Protein AF-A0A540WDL8-F1 (afdb_monomer_lite)

Radius of gyration: 17.92 Å; chains: 1; bounding box: 44×38×42 Å

Sequence (112 aa):
MDDAAWRFAEDFVGYLETHSELPRDQRVLVQALKLQEESGEVASAVIGALGANPRKGPDPRGWDGVRAEACDTAITALVLLTHLCDDPAGYFTAHLRGLTERLAALESRGAA

pLDDT: mean 94.29, std 6.52, range [52.97, 98.62]

InterPro domains:
  IPR044548 Uncharacterized protein AF_0060, NTP Pyrophosphohydrolase MazG-like domain [cd11533] (31-84)

Secondary structure (DSSP, 8-state):
--HHHHHHHHHHHHHHHHS--S-HHHHHHHHHHHHHHHHHHHHHHHHHHTT--TTT---TTHHHHHHHHHHHHHHHHHHHHHHH-SSHHHHHHHHHHHHHHHHHHHHHHH--

Structure (mmCIF, N/CA/C/O backbone):
data_AF-A0A540WDL8-F1
#
_entry.id   AF-A0A540WDL8-F1
#
loop_
_atom_site.group_PDB
_atom_site.id
_atom_site.type_symbol
_atom_site.label_atom_id
_atom_site.label_alt_id
_atom_site.label_comp_id
_atom_site.label_asym_id
_atom_site.label_entity_id
_atom_site.label_seq_id
_atom_site.pdbx_PDB_ins_code
_atom_site.Cartn_x
_atom_site.Cartn_y
_atom_site.Cartn_z
_atom_site.occupancy
_atom_site.B_iso_or_equiv
_atom_site.auth_seq_id
_atom_site.auth_comp_id
_atom_site.auth_asym_id
_atom_site.auth_atom_id
_atom_site.pdbx_PDB_model_num
ATOM 1 N N . MET A 1 1 ? -4.226 -12.718 6.201 1.00 75.81 1 MET A N 1
ATOM 2 C CA . MET A 1 1 ? -2.963 -11.960 6.241 1.00 75.81 1 MET A CA 1
ATOM 3 C C . MET A 1 1 ? -2.218 -12.420 7.470 1.00 75.81 1 MET A C 1
ATOM 5 O O . MET A 1 1 ? -2.896 -12.726 8.442 1.00 75.81 1 MET A O 1
ATOM 9 N N . ASP A 1 2 ? -0.903 -12.597 7.391 1.00 84.38 2 ASP A N 1
ATOM 10 C CA . ASP A 1 2 ? -0.150 -13.121 8.531 1.00 84.38 2 ASP A CA 1
ATOM 11 C C . ASP A 1 2 ? -0.052 -12.094 9.674 1.00 84.38 2 ASP A C 1
ATOM 13 O O . ASP A 1 2 ? -0.223 -10.889 9.476 1.00 84.38 2 ASP A O 1
ATOM 17 N N . ASP A 1 3 ? 0.216 -12.585 10.883 1.00 89.44 3 ASP A N 1
ATOM 18 C CA . ASP A 1 3 ? 0.371 -11.741 12.073 1.00 89.44 3 ASP A CA 1
ATOM 19 C C . ASP A 1 3 ? 1.637 -10.869 12.006 1.00 89.44 3 ASP A C 1
ATOM 21 O O . ASP A 1 3 ? 1.788 -9.922 12.776 1.00 89.44 3 ASP A O 1
ATOM 25 N N . ALA A 1 4 ? 2.586 -11.197 11.124 1.00 93.88 4 ALA A N 1
ATOM 26 C CA . ALA A 1 4 ? 3.828 -10.449 10.984 1.00 93.88 4 ALA A CA 1
ATOM 27 C C . ALA A 1 4 ? 3.610 -9.123 10.246 1.00 93.88 4 ALA A C 1
ATOM 29 O O . ALA A 1 4 ? 4.166 -8.112 10.665 1.00 93.88 4 ALA A O 1
ATOM 30 N N . ALA A 1 5 ? 2.774 -9.108 9.209 1.00 94.56 5 ALA A N 1
ATOM 31 C CA . ALA A 1 5 ? 2.424 -7.922 8.442 1.00 94.56 5 ALA A CA 1
ATOM 32 C C . ALA A 1 5 ? 1.649 -6.907 9.290 1.00 94.56 5 ALA A C 1
ATOM 34 O O . ALA A 1 5 ? 1.953 -5.717 9.248 1.00 94.56 5 ALA A O 1
ATOM 35 N N . TRP A 1 6 ? 0.691 -7.368 10.101 1.00 95.94 6 TRP A N 1
ATOM 36 C CA . TRP A 1 6 ? -0.049 -6.480 11.003 1.00 95.94 6 TRP A CA 1
ATOM 37 C C . TRP A 1 6 ? 0.834 -5.912 12.104 1.00 95.94 6 TRP A C 1
ATOM 39 O O . TRP A 1 6 ? 0.828 -4.703 12.306 1.00 95.94 6 TRP A O 1
ATOM 49 N N . ARG A 1 7 ? 1.669 -6.750 12.731 1.00 96.62 7 ARG A N 1
ATOM 50 C CA . ARG A 1 7 ? 2.647 -6.278 13.716 1.00 96.62 7 ARG A CA 1
ATOM 51 C C . ARG A 1 7 ? 3.609 -5.257 13.112 1.00 96.62 7 ARG A C 1
ATOM 53 O O . ARG A 1 7 ? 3.854 -4.226 13.719 1.00 96.62 7 ARG A O 1
ATOM 60 N N . PHE A 1 8 ? 4.110 -5.507 11.901 1.00 97.25 8 PHE A N 1
ATOM 61 C CA . PHE A 1 8 ? 4.939 -4.532 11.196 1.00 97.25 8 PHE A CA 1
ATOM 62 C C . PHE A 1 8 ? 4.192 -3.211 10.979 1.00 97.25 8 PHE A C 1
ATOM 64 O O . PHE A 1 8 ? 4.751 -2.148 11.233 1.00 97.25 8 PHE A O 1
ATOM 71 N N . ALA A 1 9 ? 2.936 -3.265 10.526 1.00 97.19 9 ALA A N 1
ATOM 72 C CA . ALA A 1 9 ? 2.139 -2.064 10.316 1.00 97.19 9 ALA A CA 1
ATOM 73 C C . ALA A 1 9 ? 1.941 -1.289 11.629 1.00 97.19 9 ALA A C 1
ATOM 75 O O . ALA A 1 9 ? 2.148 -0.082 11.647 1.00 97.19 9 ALA A O 1
ATOM 76 N N . GLU A 1 10 ? 1.606 -1.967 12.727 1.00 96.38 10 GLU A N 1
ATOM 77 C CA . GLU A 1 10 ? 1.470 -1.371 14.065 1.00 96.38 10 GLU A CA 1
ATOM 78 C C . GLU A 1 10 ? 2.774 -0.725 14.554 1.00 96.38 10 GLU A C 1
ATOM 80 O O . GLU A 1 10 ? 2.765 0.434 14.978 1.00 96.38 10 GLU A O 1
ATOM 85 N N . ASP A 1 11 ? 3.901 -1.429 14.434 1.00 97.12 11 ASP A N 1
ATOM 86 C CA . ASP A 1 11 ? 5.224 -0.915 14.801 1.00 97.12 11 ASP A CA 1
ATOM 87 C C . ASP A 1 11 ? 5.579 0.331 13.974 1.00 97.12 11 ASP A C 1
ATOM 89 O O . ASP A 1 11 ? 6.078 1.328 14.505 1.00 97.12 11 ASP A O 1
ATOM 93 N N . PHE A 1 12 ? 5.285 0.307 12.672 1.00 96.31 12 PHE A N 1
ATOM 94 C CA . PHE A 1 12 ? 5.559 1.422 11.773 1.00 96.31 12 PHE A CA 1
ATOM 95 C C . PHE A 1 12 ? 4.671 2.633 12.074 1.00 96.31 12 PHE A C 1
ATOM 97 O O . PHE A 1 12 ? 5.153 3.762 12.093 1.00 96.31 12 PHE A O 1
ATOM 104 N N . VAL A 1 13 ? 3.398 2.417 12.403 1.00 95.50 13 VAL A N 1
ATOM 105 C CA . VAL A 1 13 ? 2.502 3.467 12.903 1.00 95.50 13 VAL A CA 1
ATOM 106 C C . VAL A 1 13 ? 3.048 4.085 14.191 1.00 95.50 13 VAL A C 1
ATOM 108 O O . VAL A 1 13 ? 3.165 5.306 14.281 1.00 95.50 13 VAL A O 1
ATOM 111 N N . GLY A 1 14 ? 3.470 3.268 15.161 1.00 94.88 14 GLY A N 1
ATOM 112 C CA . GLY A 1 14 ? 4.103 3.759 16.389 1.00 94.88 14 GLY A CA 1
ATOM 113 C C . GLY A 1 14 ? 5.374 4.576 16.119 1.00 94.88 14 GLY A C 1
ATOM 114 O O . GLY A 1 14 ? 5.613 5.609 16.754 1.00 94.88 14 GLY A O 1
ATOM 115 N N . TYR A 1 15 ? 6.166 4.166 15.128 1.00 95.00 15 TYR A N 1
ATOM 116 C CA . TYR A 1 15 ? 7.312 4.937 14.655 1.00 95.00 15 TYR A CA 1
ATOM 117 C C . TYR A 1 15 ? 6.888 6.297 14.073 1.00 95.00 15 TYR A C 1
ATOM 119 O O . TYR A 1 15 ? 7.415 7.329 14.489 1.00 95.00 15 TYR A O 1
ATOM 127 N N . LEU A 1 16 ? 5.901 6.339 13.176 1.00 92.38 16 LEU A N 1
ATOM 128 C CA . LEU A 1 16 ? 5.423 7.584 12.562 1.00 92.38 16 LEU A CA 1
ATOM 129 C C . LEU A 1 16 ? 4.837 8.563 13.590 1.00 92.38 16 LEU A C 1
ATOM 131 O O . LEU A 1 16 ? 5.084 9.768 13.505 1.00 92.38 16 LEU A O 1
ATOM 135 N N . GLU A 1 17 ? 4.112 8.057 14.587 1.00 90.12 17 GLU A N 1
ATOM 136 C CA . GLU A 1 17 ? 3.533 8.857 15.672 1.00 90.12 17 GLU A CA 1
ATOM 137 C C . GLU A 1 17 ? 4.604 9.529 16.548 1.00 90.12 17 GLU A C 1
ATOM 139 O O . GLU A 1 17 ? 4.367 10.607 17.091 1.00 90.12 17 GLU A O 1
ATOM 144 N N . THR A 1 18 ? 5.792 8.926 16.662 1.00 93.19 18 THR A N 1
ATOM 145 C CA . THR A 1 18 ? 6.913 9.458 17.458 1.00 93.19 18 THR A CA 1
ATOM 146 C C . THR A 1 18 ? 7.885 10.330 16.658 1.00 93.19 18 THR A C 1
ATOM 148 O O . THR A 1 18 ? 8.681 11.048 17.260 1.00 93.19 18 THR A O 1
ATOM 151 N N . HIS A 1 19 ? 7.816 10.304 15.323 1.00 91.88 19 HIS A N 1
ATOM 152 C CA . HIS A 1 19 ? 8.773 10.975 14.428 1.00 91.88 19 HIS A CA 1
ATOM 153 C C . HIS A 1 19 ? 8.142 12.069 13.551 1.00 91.88 19 HIS A C 1
ATOM 155 O O . HIS A 1 19 ? 8.776 12.557 12.615 1.00 91.88 19 HIS A O 1
ATOM 161 N N . SER A 1 20 ? 6.904 12.478 13.838 1.00 90.06 20 SER A N 1
ATOM 162 C CA . SER A 1 20 ? 6.206 13.533 13.102 1.00 90.06 20 SER A CA 1
ATOM 163 C C . SER A 1 20 ? 5.655 14.607 14.038 1.00 90.06 20 SER A C 1
ATOM 165 O O . SER A 1 20 ? 4.955 14.314 15.003 1.00 90.06 20 SER A O 1
ATOM 167 N N . GLU A 1 21 ? 5.927 15.871 13.709 1.00 93.81 21 GLU A N 1
ATOM 168 C CA . GLU A 1 21 ? 5.388 17.038 14.424 1.00 93.81 21 GLU A CA 1
ATOM 169 C C . GLU A 1 21 ? 3.987 17.449 13.932 1.00 93.81 21 GLU A C 1
ATOM 171 O O . GLU A 1 21 ? 3.353 18.334 14.509 1.00 93.81 21 GLU A O 1
ATOM 176 N N . LEU A 1 22 ? 3.485 16.825 12.860 1.00 93.94 22 LEU A N 1
ATOM 177 C CA . LEU A 1 22 ? 2.165 17.137 12.311 1.00 93.94 22 LEU A CA 1
ATOM 178 C C . LEU A 1 22 ? 1.055 16.678 13.263 1.00 93.94 22 LEU A C 1
ATOM 180 O O . LEU A 1 22 ? 1.201 15.627 13.879 1.00 93.94 22 LEU A O 1
ATOM 184 N N . PRO A 1 23 ? -0.090 17.375 13.336 1.00 93.38 23 PRO A N 1
ATOM 185 C CA . PRO A 1 23 ? -1.295 16.866 13.990 1.00 93.38 23 PRO A CA 1
ATOM 186 C C . PRO A 1 23 ? -1.727 15.483 13.467 1.00 93.38 23 PRO A C 1
ATOM 188 O O . PRO A 1 23 ? -1.534 15.167 12.291 1.00 93.38 23 PRO A O 1
ATOM 191 N N . ARG A 1 24 ? -2.339 14.652 14.327 1.00 88.38 24 ARG A N 1
ATOM 192 C CA . ARG A 1 24 ? -2.710 13.258 13.996 1.00 88.38 24 ARG A CA 1
ATOM 193 C C . ARG A 1 24 ? -3.570 13.151 12.737 1.00 88.38 24 ARG A C 1
ATOM 195 O O . ARG A 1 24 ? -3.318 12.300 11.892 1.00 88.38 24 ARG A O 1
ATOM 202 N N . ASP A 1 25 ? -4.575 14.007 12.607 1.00 89.56 25 ASP A N 1
ATOM 203 C CA . ASP A 1 25 ? -5.454 14.063 11.437 1.00 89.56 25 ASP A CA 1
ATOM 204 C C . ASP A 1 25 ? -4.665 14.325 10.146 1.00 89.56 25 ASP A C 1
ATOM 206 O O . ASP A 1 25 ? -4.886 13.650 9.144 1.00 89.56 25 ASP A O 1
ATOM 210 N N . GLN A 1 26 ? -3.675 15.216 10.184 1.00 94.50 26 GLN A N 1
ATOM 211 C CA . GLN A 1 26 ? -2.798 15.480 9.042 1.00 94.50 26 GLN A CA 1
ATOM 212 C C . GLN A 1 26 ? -1.853 14.311 8.741 1.00 94.50 26 GLN A C 1
ATOM 214 O O . GLN A 1 26 ? -1.622 14.015 7.570 1.00 94.50 26 GLN A O 1
ATOM 219 N N . ARG A 1 27 ? -1.346 13.600 9.757 1.00 92.25 27 ARG A N 1
ATOM 220 C CA . ARG A 1 27 ? -0.504 12.405 9.550 1.00 92.25 27 ARG A CA 1
ATOM 221 C C . ARG A 1 27 ? -1.241 11.31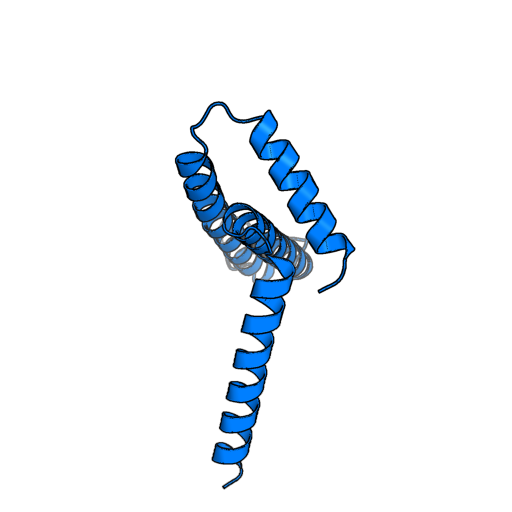1 8.786 1.00 92.25 27 ARG A C 1
ATOM 223 O O . ARG A 1 27 ? -0.669 10.698 7.890 1.00 92.25 27 ARG A O 1
ATOM 230 N N . VAL A 1 28 ? -2.522 11.099 9.088 1.00 92.81 28 VAL A N 1
ATOM 231 C CA . VAL A 1 28 ? -3.367 10.153 8.343 1.00 92.81 28 VAL A CA 1
ATOM 232 C C . VAL A 1 28 ? -3.506 10.574 6.876 1.00 92.81 28 VAL A C 1
ATOM 234 O O . VAL A 1 28 ? -3.387 9.733 5.986 1.00 92.81 28 VAL A O 1
ATOM 237 N N . LEU A 1 29 ? -3.696 11.870 6.602 1.00 95.56 29 LEU A N 1
ATOM 238 C CA . LEU A 1 29 ? -3.759 12.380 5.226 1.00 95.56 29 LEU A CA 1
ATOM 239 C C . LEU A 1 29 ? -2.437 12.172 4.480 1.00 95.56 29 LEU A C 1
ATOM 241 O O . LEU A 1 29 ? -2.446 11.734 3.333 1.00 95.56 29 LEU A O 1
ATOM 245 N N . VAL A 1 30 ? -1.300 12.425 5.131 1.00 95.75 30 VAL A N 1
ATOM 246 C CA . VAL A 1 30 ? 0.026 12.156 4.553 1.00 95.75 30 VAL A CA 1
ATOM 247 C C . VAL A 1 30 ? 0.206 10.665 4.267 1.00 95.75 30 VAL A C 1
ATOM 249 O O . VAL A 1 30 ? 0.695 10.315 3.196 1.00 95.75 30 VAL A O 1
ATOM 252 N N . GLN A 1 31 ? -0.258 9.780 5.150 1.00 96.06 31 GLN A N 1
ATOM 253 C CA . GLN A 1 31 ? -0.195 8.336 4.918 1.00 96.06 31 GLN A CA 1
ATOM 254 C C . GLN A 1 31 ? -1.041 7.903 3.704 1.00 96.06 31 GLN A C 1
ATOM 256 O O . GLN A 1 31 ? -0.647 7.006 2.959 1.00 96.06 31 GLN A O 1
ATOM 261 N N . ALA A 1 32 ? -2.170 8.570 3.447 1.00 96.69 32 ALA A N 1
ATOM 262 C CA . ALA A 1 32 ? -2.948 8.348 2.229 1.00 96.69 32 ALA A CA 1
ATOM 263 C C . ALA A 1 32 ? -2.207 8.827 0.967 1.00 96.69 32 ALA A C 1
ATOM 265 O O . ALA A 1 32 ? -2.280 8.177 -0.075 1.00 96.69 32 ALA A O 1
ATOM 266 N N . LEU A 1 33 ? -1.451 9.927 1.055 1.00 97.94 33 LEU A N 1
ATOM 267 C CA . LEU A 1 33 ? -0.597 10.392 -0.043 1.00 97.94 33 LEU A CA 1
ATOM 268 C C . LEU A 1 33 ? 0.589 9.451 -0.292 1.00 97.94 33 LEU A C 1
ATOM 270 O O . LEU A 1 33 ? 0.927 9.209 -1.448 1.00 97.94 33 LEU A O 1
ATOM 274 N N . LYS A 1 34 ? 1.169 8.859 0.760 1.00 97.38 34 LYS A N 1
ATOM 275 C CA . LYS A 1 34 ? 2.205 7.823 0.637 1.00 97.38 34 LYS A CA 1
ATOM 276 C C . LYS A 1 34 ? 1.723 6.627 -0.182 1.00 97.38 34 LYS A C 1
ATOM 278 O O . LYS A 1 34 ? 2.451 6.162 -1.044 1.00 97.38 34 LYS A O 1
ATOM 283 N N . LEU A 1 35 ? 0.477 6.183 -0.004 1.00 98.06 35 LEU A N 1
ATOM 284 C CA . LEU A 1 35 ? -0.086 5.107 -0.832 1.00 98.06 35 LEU A CA 1
ATOM 285 C C . LEU A 1 35 ? -0.088 5.456 -2.333 1.00 98.06 35 LEU A C 1
ATOM 287 O O . LEU A 1 35 ? 0.194 4.604 -3.175 1.00 98.06 35 LEU A O 1
ATOM 291 N N . GLN A 1 36 ? -0.389 6.712 -2.676 1.00 98.31 36 GLN A N 1
ATOM 292 C CA . GLN A 1 36 ? -0.339 7.185 -4.060 1.00 98.31 36 GLN A CA 1
ATOM 293 C C . GLN A 1 36 ? 1.096 7.238 -4.606 1.00 98.31 36 GLN A C 1
ATOM 295 O O . GLN A 1 36 ? 1.298 6.994 -5.798 1.00 98.31 36 GLN A O 1
ATOM 300 N N . GLU A 1 37 ? 2.072 7.562 -3.758 1.00 98.56 37 GLU A N 1
ATOM 301 C CA . GLU A 1 37 ? 3.496 7.543 -4.099 1.00 98.56 37 GLU A CA 1
ATOM 302 C C . GLU A 1 37 ? 3.952 6.128 -4.468 1.00 98.56 37 GLU A C 1
ATOM 304 O O . GLU A 1 37 ? 4.421 5.937 -5.589 1.00 98.56 37 GLU A O 1
ATOM 309 N N . GLU A 1 38 ? 3.681 5.129 -3.619 1.00 98.44 38 GLU A N 1
ATOM 310 C CA . GLU A 1 38 ? 4.049 3.726 -3.884 1.00 98.44 38 GLU A CA 1
ATOM 311 C C . GLU A 1 38 ? 3.376 3.183 -5.155 1.00 98.44 38 GLU A C 1
ATOM 313 O O . GLU A 1 38 ? 3.995 2.515 -5.986 1.00 98.44 38 GLU A O 1
ATOM 318 N N . SER A 1 39 ? 2.113 3.555 -5.398 1.00 98.31 39 SER A N 1
ATOM 319 C CA . SER A 1 39 ? 1.445 3.216 -6.660 1.00 98.31 39 SER A CA 1
ATOM 320 C C . SER A 1 39 ? 2.147 3.828 -7.883 1.00 98.31 39 SER A C 1
ATOM 322 O O . SER A 1 39 ? 2.094 3.251 -8.974 1.00 98.31 39 SER A O 1
ATOM 324 N N . GLY A 1 40 ? 2.768 4.999 -7.735 1.00 98.38 40 GLY A N 1
ATOM 325 C CA . GLY A 1 40 ? 3.606 5.611 -8.763 1.00 98.38 40 GLY A CA 1
ATOM 326 C C . GLY A 1 40 ? 4.922 4.859 -8.968 1.00 98.38 40 GLY A C 1
ATOM 327 O O . GLY A 1 40 ? 5.378 4.728 -10.108 1.00 98.38 40 GLY A O 1
ATOM 328 N N . GLU A 1 41 ? 5.497 4.309 -7.900 1.00 98.31 41 GLU A N 1
ATOM 329 C CA . GLU A 1 41 ? 6.698 3.470 -7.963 1.00 98.31 41 GLU A CA 1
ATOM 330 C C . GLU A 1 41 ? 6.431 2.165 -8.715 1.00 98.31 41 GLU A C 1
ATOM 332 O O . GLU A 1 41 ? 7.180 1.836 -9.637 1.00 98.31 41 GLU A O 1
ATOM 337 N N . VAL A 1 42 ? 5.293 1.504 -8.466 1.00 98.50 42 VAL A N 1
ATOM 338 C CA . VAL A 1 42 ? 4.839 0.349 -9.265 1.00 98.50 42 VAL A CA 1
ATOM 339 C C . VAL A 1 42 ? 4.779 0.702 -10.752 1.00 98.50 42 VAL A C 1
ATOM 341 O O . VAL A 1 42 ? 5.293 -0.038 -11.595 1.00 98.50 42 VAL A O 1
ATOM 344 N N . ALA A 1 43 ? 4.184 1.847 -11.101 1.00 97.81 43 ALA A N 1
ATOM 345 C CA . ALA A 1 43 ? 4.095 2.286 -12.492 1.00 97.81 43 ALA A CA 1
ATOM 346 C C . ALA A 1 43 ? 5.487 2.520 -13.107 1.00 97.81 43 ALA A C 1
ATOM 348 O O . ALA A 1 43 ? 5.758 2.085 -14.230 1.00 97.81 43 ALA A O 1
ATOM 349 N N . SER A 1 44 ? 6.386 3.161 -12.359 1.00 96.69 44 SER A N 1
ATOM 350 C CA . SER A 1 44 ? 7.778 3.377 -12.759 1.00 96.69 44 SER A CA 1
ATOM 351 C C . SER A 1 44 ? 8.518 2.052 -12.979 1.00 96.69 44 SER A C 1
ATOM 353 O O . SER A 1 44 ? 9.170 1.875 -14.013 1.00 96.69 44 SER A O 1
ATOM 355 N N . ALA A 1 45 ? 8.358 1.088 -12.068 1.00 97.25 45 ALA A N 1
ATOM 356 C CA . ALA A 1 45 ? 8.955 -0.237 -12.163 1.00 97.25 45 ALA A CA 1
ATOM 357 C C . ALA A 1 45 ? 8.436 -1.017 -13.377 1.00 97.25 45 ALA A C 1
ATOM 359 O O . ALA A 1 45 ? 9.227 -1.647 -14.075 1.00 97.25 45 ALA A O 1
ATOM 360 N N . VAL A 1 46 ? 7.139 -0.933 -13.699 1.00 98.19 46 VAL A N 1
ATOM 361 C CA . VAL A 1 46 ? 6.570 -1.561 -14.907 1.00 98.19 46 VAL A CA 1
ATOM 362 C C . VAL A 1 46 ? 7.163 -0.946 -16.173 1.00 98.19 46 VAL A C 1
ATOM 364 O O . VAL A 1 46 ? 7.588 -1.670 -17.073 1.00 98.19 46 VAL A O 1
ATOM 367 N N . ILE A 1 47 ? 7.248 0.385 -16.243 1.00 97.25 47 ILE A N 1
ATOM 368 C CA . ILE A 1 47 ? 7.880 1.086 -17.370 1.00 97.25 47 ILE A CA 1
ATOM 369 C C . ILE A 1 47 ? 9.343 0.642 -17.524 1.00 97.25 47 ILE A C 1
ATOM 371 O O . ILE A 1 47 ? 9.798 0.406 -18.647 1.00 97.25 47 ILE A O 1
ATOM 375 N N . GLY A 1 48 ? 10.065 0.508 -16.407 1.00 96.81 48 GLY A N 1
ATOM 376 C CA . GLY A 1 48 ? 11.433 -0.002 -16.365 1.00 96.81 48 GLY A CA 1
ATOM 377 C C . GLY A 1 48 ? 11.537 -1.446 -16.855 1.00 96.81 48 GLY A C 1
ATOM 378 O O . GLY A 1 48 ? 12.339 -1.729 -17.743 1.00 96.81 48 GLY A O 1
ATOM 379 N N . ALA A 1 49 ? 10.691 -2.346 -16.354 1.00 97.25 49 ALA A N 1
ATOM 380 C CA . ALA A 1 49 ? 10.673 -3.761 -16.724 1.00 97.25 49 ALA A CA 1
ATOM 381 C C . ALA A 1 49 ? 10.352 -3.985 -18.210 1.00 97.25 49 ALA A C 1
ATOM 383 O O . ALA A 1 49 ? 10.897 -4.893 -18.835 1.00 97.25 49 ALA A O 1
ATOM 384 N N . LEU A 1 50 ? 9.501 -3.137 -18.792 1.00 97.06 50 LEU A N 1
ATOM 385 C CA . LEU A 1 50 ? 9.185 -3.155 -20.221 1.00 97.06 50 LEU A CA 1
ATOM 386 C C . LEU A 1 50 ? 10.278 -2.517 -21.093 1.00 97.06 50 LEU A C 1
ATOM 388 O O . LEU A 1 50 ? 10.210 -2.617 -22.317 1.00 97.06 50 LEU A O 1
ATOM 392 N N . GLY A 1 51 ? 11.247 -1.809 -20.501 1.00 95.75 51 GLY A N 1
ATOM 393 C CA . GLY A 1 51 ? 12.184 -0.966 -21.249 1.00 95.75 51 GLY A CA 1
ATOM 394 C C . GLY A 1 51 ? 11.501 0.178 -21.998 1.00 95.75 51 GLY A C 1
ATOM 395 O O . GLY A 1 51 ? 12.051 0.712 -22.958 1.00 95.75 51 GLY A O 1
ATOM 396 N N . ALA A 1 52 ? 10.302 0.570 -21.563 1.00 93.88 52 ALA A N 1
ATOM 397 C CA . ALA A 1 52 ? 9.454 1.530 -22.260 1.00 93.88 52 ALA A CA 1
ATOM 398 C C . ALA A 1 52 ? 9.909 2.989 -22.075 1.00 93.88 52 ALA A C 1
ATOM 400 O O . ALA A 1 52 ? 9.332 3.896 -22.673 1.00 93.88 52 ALA A O 1
ATOM 401 N N . ASN A 1 53 ? 10.943 3.241 -21.262 1.00 89.31 53 ASN A N 1
ATOM 402 C CA . ASN A 1 53 ? 11.554 4.559 -21.131 1.00 89.31 53 ASN A CA 1
ATOM 403 C C . ASN A 1 53 ? 12.731 4.720 -22.115 1.00 89.31 53 ASN A C 1
ATOM 405 O O . ASN A 1 53 ? 13.847 4.284 -21.804 1.00 89.31 53 ASN A O 1
ATOM 409 N N . PRO A 1 54 ? 12.550 5.428 -23.249 1.00 87.12 54 PRO A N 1
ATOM 410 C CA . PRO A 1 54 ? 13.588 5.570 -24.273 1.00 87.12 54 PRO A CA 1
ATOM 411 C C . PRO A 1 54 ? 14.838 6.324 -23.788 1.00 87.12 54 PRO A C 1
ATOM 413 O O . PRO A 1 54 ? 15.866 6.285 -24.453 1.00 87.12 54 PRO A O 1
ATOM 416 N N . ARG A 1 55 ? 14.777 7.006 -22.632 1.00 92.69 55 ARG A N 1
ATOM 417 C CA . ARG A 1 55 ? 15.919 7.718 -22.030 1.00 92.69 55 ARG A CA 1
ATOM 418 C C . ARG A 1 55 ? 16.758 6.858 -21.081 1.00 92.69 55 ARG A C 1
ATOM 420 O O . ARG A 1 55 ? 17.847 7.289 -20.719 1.00 92.69 55 ARG A O 1
ATOM 427 N N . LYS A 1 56 ? 16.239 5.719 -20.607 1.00 83.75 56 LYS A N 1
ATOM 428 C CA . LYS A 1 56 ? 16.867 4.923 -19.534 1.00 83.75 56 LYS A CA 1
ATOM 429 C C . LYS A 1 56 ? 17.076 3.440 -19.873 1.00 83.75 56 LYS A C 1
ATOM 431 O O . LYS A 1 56 ? 17.864 2.801 -19.189 1.00 83.75 56 LYS A O 1
ATOM 436 N N . GLY A 1 57 ? 16.443 2.916 -20.928 1.00 86.38 57 GLY A N 1
ATOM 437 C CA . GLY A 1 57 ? 16.511 1.488 -21.264 1.00 86.38 57 GLY A CA 1
ATOM 438 C C . GLY A 1 57 ? 15.807 0.593 -20.225 1.00 86.38 57 GLY A C 1
ATOM 439 O O . GLY A 1 57 ? 15.161 1.120 -19.315 1.00 86.38 57 GLY A O 1
ATOM 440 N N . PRO A 1 58 ? 15.876 -0.745 -20.370 1.00 92.12 58 PRO A N 1
ATOM 441 C CA . PRO A 1 58 ? 15.277 -1.686 -19.418 1.00 92.12 58 PRO A CA 1
ATOM 442 C C . PRO A 1 58 ? 15.941 -1.648 -18.035 1.00 92.12 58 PRO A C 1
ATOM 444 O O . PRO A 1 58 ? 17.168 -1.616 -17.937 1.00 92.12 58 PRO A O 1
ATOM 447 N N . ASP A 1 59 ? 15.134 -1.696 -16.971 1.00 93.25 59 ASP A N 1
ATOM 448 C CA . ASP A 1 59 ? 15.625 -1.833 -15.593 1.00 93.25 59 ASP A CA 1
ATOM 449 C C . ASP A 1 59 ? 16.184 -3.258 -15.390 1.00 93.25 59 ASP A C 1
ATOM 451 O O . ASP A 1 59 ? 15.472 -4.229 -15.666 1.00 93.25 59 ASP A O 1
ATOM 455 N N . PRO A 1 60 ? 17.431 -3.422 -14.904 1.00 93.75 60 PRO A N 1
ATOM 456 C CA . PRO A 1 60 ? 18.029 -4.735 -14.656 1.00 93.75 60 PRO A CA 1
ATOM 457 C C . PRO A 1 60 ? 17.294 -5.568 -13.596 1.00 93.75 60 PRO A C 1
ATOM 459 O O . PRO A 1 60 ? 17.408 -6.792 -13.621 1.00 93.75 60 PRO A O 1
ATOM 462 N N . ARG A 1 61 ? 16.523 -4.948 -12.689 1.00 94.44 61 ARG A N 1
ATOM 463 C CA . ARG A 1 61 ? 15.626 -5.661 -11.761 1.00 94.44 61 ARG A CA 1
ATOM 464 C C . ARG A 1 61 ? 14.439 -6.298 -12.487 1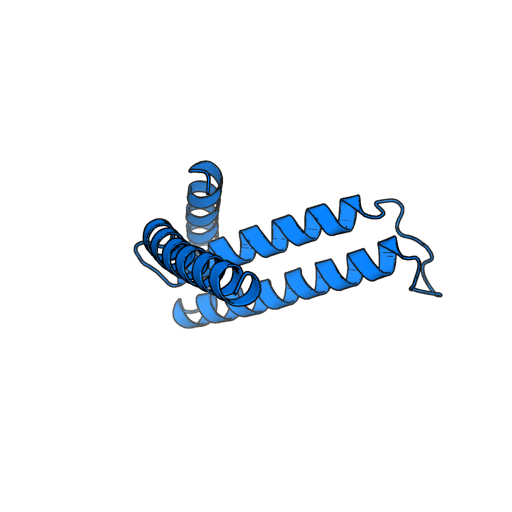.00 94.44 61 ARG A C 1
ATOM 466 O O . ARG A 1 61 ? 13.794 -7.188 -11.940 1.00 94.44 61 ARG A O 1
ATOM 473 N N . GLY A 1 62 ? 14.119 -5.845 -13.701 1.00 95.56 62 GLY A N 1
ATOM 474 C CA . GLY A 1 62 ? 13.000 -6.346 -14.491 1.00 95.56 62 GLY A CA 1
ATOM 475 C C . GLY A 1 62 ? 11.703 -6.423 -13.679 1.00 95.56 62 GLY A C 1
ATOM 476 O O . GLY A 1 62 ? 11.355 -5.517 -12.923 1.00 95.56 62 GLY A O 1
ATOM 477 N N . TRP A 1 63 ? 10.996 -7.546 -13.800 1.00 97.88 63 TRP A N 1
ATOM 478 C CA . TRP A 1 63 ? 9.750 -7.784 -13.068 1.00 97.88 63 TRP A CA 1
ATOM 479 C C . TRP A 1 63 ? 9.930 -8.050 -11.565 1.00 97.88 63 TRP A C 1
ATOM 481 O O . TRP A 1 63 ? 8.934 -8.005 -10.845 1.00 97.88 63 TRP A O 1
ATOM 491 N N . ASP A 1 64 ? 11.148 -8.305 -11.068 1.00 98.25 64 ASP A N 1
ATOM 492 C CA . ASP A 1 64 ? 11.384 -8.381 -9.617 1.00 98.25 64 ASP A CA 1
ATOM 493 C C . ASP A 1 64 ? 11.200 -7.015 -8.957 1.00 98.25 64 ASP A C 1
ATOM 495 O O . ASP A 1 64 ? 10.629 -6.945 -7.873 1.00 98.25 64 ASP A O 1
ATOM 499 N N . GLY A 1 65 ? 11.576 -5.930 -9.646 1.00 97.81 65 GLY A N 1
ATOM 500 C CA . GLY A 1 65 ? 11.283 -4.570 -9.190 1.00 97.81 65 GLY A CA 1
ATOM 501 C C . GLY A 1 65 ? 9.780 -4.351 -9.025 1.00 97.81 65 GLY A C 1
ATOM 502 O O . GLY A 1 65 ? 9.332 -3.935 -7.969 1.00 97.81 65 GLY A O 1
ATOM 503 N N . VAL A 1 66 ? 8.979 -4.745 -10.021 1.00 98.25 66 VAL A N 1
ATOM 504 C CA . VAL A 1 66 ? 7.510 -4.615 -9.959 1.00 98.25 66 VAL A CA 1
ATOM 505 C C . VAL A 1 66 ? 6.913 -5.396 -8.786 1.00 98.25 66 VAL A C 1
ATOM 507 O O . VAL A 1 66 ? 5.998 -4.908 -8.129 1.00 98.25 66 VAL A O 1
ATOM 510 N N . ARG A 1 67 ? 7.419 -6.607 -8.516 1.00 98.62 67 ARG A N 1
ATOM 511 C CA . ARG A 1 67 ? 6.983 -7.409 -7.363 1.00 98.62 67 ARG A CA 1
ATOM 512 C C . ARG A 1 67 ? 7.305 -6.718 -6.039 1.00 98.62 67 ARG A C 1
ATOM 514 O O . ARG A 1 67 ? 6.453 -6.734 -5.158 1.00 98.62 67 ARG A O 1
ATOM 521 N N . ALA A 1 68 ? 8.494 -6.129 -5.916 1.00 98.25 68 ALA A N 1
ATOM 522 C CA . ALA A 1 68 ? 8.894 -5.385 -4.725 1.00 98.25 68 ALA A CA 1
ATOM 523 C C . ALA A 1 68 ? 7.978 -4.174 -4.495 1.00 98.25 68 ALA A C 1
ATOM 525 O O . ALA A 1 68 ? 7.321 -4.119 -3.460 1.00 98.25 68 ALA A O 1
ATOM 526 N N . GLU A 1 69 ? 7.798 -3.313 -5.504 1.00 98.50 69 GLU A N 1
ATOM 527 C CA . GLU A 1 69 ? 6.962 -2.111 -5.343 1.00 98.50 69 GLU A CA 1
ATOM 528 C C . GLU A 1 69 ? 5.482 -2.466 -5.077 1.00 98.50 69 GLU A C 1
ATOM 530 O O . GLU A 1 69 ? 4.755 -1.747 -4.389 1.00 98.50 69 GLU A O 1
ATOM 535 N N . ALA A 1 70 ? 4.999 -3.604 -5.596 1.00 98.56 70 ALA A N 1
ATOM 536 C CA . ALA A 1 70 ? 3.654 -4.095 -5.291 1.00 98.56 70 ALA A CA 1
ATOM 537 C C . ALA A 1 70 ? 3.512 -4.525 -3.820 1.00 98.56 70 ALA A C 1
ATOM 539 O O . ALA A 1 70 ? 2.464 -4.288 -3.212 1.00 98.56 70 ALA A O 1
ATOM 540 N N . CYS A 1 71 ? 4.551 -5.135 -3.239 1.00 97.88 71 CYS A N 1
ATOM 541 C CA . CYS A 1 71 ? 4.598 -5.428 -1.809 1.00 97.88 71 CYS A CA 1
ATOM 542 C C . CYS A 1 71 ? 4.629 -4.139 -0.983 1.00 97.88 71 CYS A C 1
ATOM 544 O O . CYS A 1 71 ? 3.850 -4.028 -0.039 1.00 97.88 71 CYS A O 1
ATOM 546 N N . ASP A 1 72 ? 5.444 -3.156 -1.365 1.00 98.00 72 ASP A N 1
ATOM 547 C CA . ASP A 1 72 ? 5.552 -1.878 -0.649 1.00 98.00 72 ASP A CA 1
ATOM 548 C C . ASP A 1 72 ? 4.234 -1.094 -0.695 1.00 98.00 72 ASP A C 1
ATOM 550 O O . ASP A 1 72 ? 3.761 -0.586 0.326 1.00 98.00 72 ASP A O 1
ATOM 554 N N . THR A 1 73 ? 3.543 -1.121 -1.838 1.00 98.56 73 THR A N 1
ATOM 555 C CA . THR A 1 73 ? 2.179 -0.587 -1.973 1.00 98.56 73 THR A CA 1
ATOM 556 C C . THR A 1 73 ? 1.197 -1.300 -1.039 1.00 98.56 73 THR A C 1
ATOM 558 O O . THR A 1 73 ? 0.412 -0.648 -0.344 1.00 98.56 73 THR A O 1
ATOM 561 N N . ALA A 1 74 ? 1.225 -2.637 -0.997 1.00 97.81 74 ALA A N 1
ATOM 562 C CA . ALA A 1 74 ? 0.342 -3.413 -0.131 1.00 97.81 74 ALA A CA 1
ATOM 563 C C . ALA A 1 74 ? 0.605 -3.109 1.351 1.00 97.81 74 ALA A C 1
ATOM 565 O O . ALA A 1 74 ? -0.333 -2.825 2.090 1.00 97.81 74 ALA A O 1
ATOM 566 N N . ILE A 1 75 ? 1.871 -3.098 1.772 1.00 97.25 75 ILE A N 1
ATOM 567 C CA . ILE A 1 75 ? 2.290 -2.766 3.138 1.00 97.25 75 ILE A CA 1
ATOM 568 C C . ILE A 1 75 ? 1.857 -1.342 3.502 1.00 97.25 75 ILE A C 1
ATOM 570 O O . ILE A 1 75 ? 1.283 -1.126 4.568 1.00 97.25 75 ILE A O 1
ATOM 574 N N . THR A 1 76 ? 2.036 -0.379 2.599 1.00 98.06 76 THR A N 1
ATOM 575 C CA . THR A 1 76 ? 1.634 1.018 2.816 1.00 98.06 76 THR A CA 1
ATOM 576 C C . THR A 1 76 ? 0.122 1.167 2.981 1.00 98.06 76 THR A C 1
ATOM 578 O O . THR A 1 76 ? -0.331 1.960 3.812 1.00 98.06 76 THR A O 1
ATOM 581 N N . ALA A 1 77 ? -0.674 0.370 2.261 1.00 97.94 77 ALA A N 1
ATOM 582 C CA . ALA A 1 77 ? -2.122 0.309 2.453 1.00 97.94 77 ALA A CA 1
ATOM 583 C C . ALA A 1 77 ? -2.504 -0.268 3.829 1.00 97.94 77 ALA A C 1
ATOM 585 O O . ALA A 1 77 ? -3.458 0.210 4.446 1.00 97.94 77 ALA A O 1
ATOM 586 N N . LEU A 1 78 ? -1.757 -1.255 4.336 1.00 97.56 78 LEU A N 1
ATOM 587 C CA . LEU A 1 78 ? -1.974 -1.808 5.679 1.00 97.56 78 LEU A CA 1
ATOM 588 C C . LEU A 1 78 ? -1.639 -0.794 6.767 1.00 97.56 78 LEU A C 1
ATOM 590 O O . LEU A 1 78 ? -2.451 -0.595 7.662 1.00 97.56 78 LEU A O 1
ATOM 594 N N . VAL A 1 79 ? -0.506 -0.096 6.652 1.00 97.25 79 VAL A N 1
ATOM 595 C CA . VAL A 1 79 ? -0.134 1.001 7.564 1.00 97.25 79 VAL A CA 1
ATOM 596 C C . VAL A 1 79 ? -1.223 2.076 7.584 1.00 97.25 79 VAL A C 1
ATOM 598 O O . VAL A 1 79 ? -1.633 2.526 8.654 1.00 97.25 79 VAL A O 1
ATOM 601 N N . LEU A 1 80 ? -1.740 2.462 6.413 1.00 97.31 80 LEU A N 1
ATOM 602 C CA . LEU A 1 80 ? -2.844 3.416 6.320 1.00 97.31 80 LEU A CA 1
ATOM 603 C C . LEU A 1 80 ? -4.101 2.910 7.040 1.00 97.31 80 LEU A C 1
ATOM 605 O O . LEU A 1 80 ? -4.721 3.666 7.787 1.00 97.31 80 LEU A O 1
ATOM 609 N N . LEU A 1 81 ? -4.476 1.644 6.840 1.00 97.38 81 LEU A N 1
ATOM 610 C CA . LEU A 1 81 ? -5.636 1.059 7.510 1.00 97.38 81 LEU A CA 1
ATOM 611 C C . LEU A 1 81 ? -5.450 1.024 9.035 1.00 97.38 81 L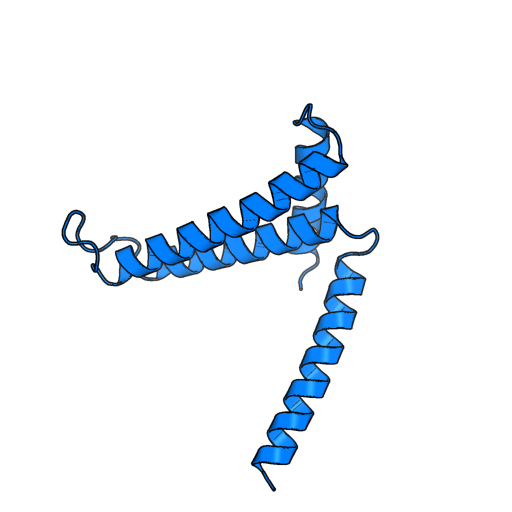EU A C 1
ATOM 613 O O . LEU A 1 81 ? -6.378 1.374 9.761 1.00 97.38 81 LEU A O 1
ATOM 617 N N . THR A 1 82 ? -4.251 0.690 9.514 1.00 96.62 82 THR A N 1
ATOM 618 C CA . THR A 1 82 ? -3.890 0.736 10.940 1.00 96.62 82 THR A CA 1
ATOM 619 C C . THR A 1 82 ? -3.972 2.155 11.512 1.00 96.62 82 THR A C 1
ATOM 621 O O . THR A 1 82 ? -4.398 2.337 12.646 1.00 96.62 82 THR A O 1
ATOM 624 N N . HIS A 1 83 ? -3.656 3.192 10.732 1.00 93.62 83 HIS A N 1
ATOM 625 C CA . HIS A 1 83 ? -3.880 4.588 11.138 1.00 93.62 83 HIS A CA 1
ATOM 626 C C . HIS A 1 83 ? -5.367 4.963 11.267 1.00 93.62 83 HIS A C 1
ATOM 628 O O . HIS A 1 83 ? -5.731 5.821 12.082 1.00 93.62 83 HIS A O 1
ATOM 634 N N . LEU A 1 84 ? -6.220 4.358 10.437 1.00 95.12 84 LEU A N 1
ATOM 635 C CA . LEU A 1 84 ? -7.637 4.701 10.292 1.00 95.12 84 LEU A CA 1
ATOM 636 C C . LEU A 1 84 ? -8.568 3.939 11.241 1.00 95.12 84 LEU A C 1
ATOM 638 O O . LEU A 1 84 ? -9.703 4.376 11.435 1.00 95.12 84 LEU A O 1
ATOM 642 N N . CYS A 1 85 ? -8.144 2.797 11.777 1.00 93.69 85 CYS A N 1
ATOM 643 C CA . CYS A 1 85 ? -9.015 1.867 12.491 1.00 93.69 85 CYS A CA 1
ATOM 644 C C . CYS A 1 85 ? -8.388 1.387 13.799 1.00 93.69 85 CYS A C 1
ATOM 646 O O . CYS A 1 85 ? -7.201 1.088 13.842 1.00 93.69 85 CYS A O 1
ATOM 648 N N . ASP A 1 86 ? -9.220 1.220 14.830 1.00 93.94 86 ASP A N 1
ATOM 649 C CA . ASP A 1 86 ? -8.792 0.627 16.105 1.00 93.94 86 ASP A CA 1
ATOM 650 C C . ASP A 1 86 ? -8.554 -0.895 15.990 1.00 93.94 86 ASP A C 1
ATOM 652 O O . ASP A 1 86 ? -7.712 -1.443 16.691 1.00 93.94 86 ASP A O 1
ATOM 656 N N . ASP A 1 87 ? -9.280 -1.578 15.091 1.00 96.75 87 ASP A N 1
ATOM 657 C CA . ASP A 1 87 ? -9.108 -3.004 14.757 1.00 96.75 87 ASP A CA 1
ATOM 658 C C . ASP A 1 87 ? -8.937 -3.182 13.232 1.00 96.75 87 ASP A C 1
ATOM 660 O O . ASP A 1 87 ? -9.891 -3.527 12.517 1.00 96.75 87 ASP A O 1
ATOM 664 N N . PRO A 1 88 ? -7.740 -2.895 12.686 1.00 96.75 88 PRO A N 1
ATOM 665 C CA . PRO A 1 88 ? -7.500 -2.958 11.245 1.00 96.75 88 PRO A CA 1
ATOM 666 C C . PRO A 1 88 ? -7.568 -4.392 10.698 1.00 96.75 88 PRO A C 1
ATOM 668 O O . PRO A 1 88 ? -8.116 -4.617 9.614 1.00 96.75 88 PRO A O 1
ATOM 671 N N . ALA A 1 89 ? -7.078 -5.381 11.452 1.00 96.12 89 ALA A N 1
ATOM 672 C CA . ALA A 1 89 ? -7.073 -6.782 11.039 1.00 96.12 89 ALA A CA 1
ATOM 673 C C . ALA A 1 89 ? -8.493 -7.371 10.972 1.00 96.12 89 ALA A C 1
ATOM 675 O O . ALA A 1 89 ? -8.841 -8.065 10.002 1.00 96.12 89 ALA A O 1
ATOM 676 N N . GLY A 1 90 ? -9.339 -7.068 11.962 1.00 96.62 90 GLY A N 1
ATOM 677 C CA . GLY A 1 90 ? -10.747 -7.449 11.961 1.00 96.62 90 GLY A CA 1
ATOM 678 C C . GLY A 1 90 ? -11.524 -6.766 10.838 1.00 96.62 90 GLY A C 1
ATOM 679 O O . GLY A 1 90 ? -12.252 -7.445 10.103 1.00 96.62 90 GLY A O 1
ATOM 680 N N . TYR A 1 91 ? -11.304 -5.461 10.626 1.00 97.69 91 TYR A N 1
ATOM 681 C CA . TYR A 1 91 ? -11.917 -4.718 9.521 1.00 97.69 91 TYR A CA 1
ATOM 682 C C . TYR A 1 91 ? -11.560 -5.326 8.159 1.00 97.69 91 TYR A C 1
ATOM 684 O O . TYR A 1 91 ? -12.449 -5.628 7.356 1.00 97.69 91 TYR A O 1
ATOM 692 N N . PHE A 1 92 ? -10.270 -5.575 7.911 1.00 96.88 92 PHE A N 1
ATOM 693 C CA . PHE A 1 92 ? -9.794 -6.199 6.676 1.00 96.88 92 PHE A CA 1
ATOM 694 C C . PHE A 1 92 ? -10.430 -7.577 6.459 1.00 96.88 92 PHE A C 1
ATOM 696 O O . PHE A 1 92 ? -10.929 -7.872 5.373 1.00 96.88 92 PHE A O 1
ATOM 703 N N . THR A 1 93 ? -10.462 -8.414 7.499 1.00 96.69 93 THR A N 1
ATOM 704 C CA . THR A 1 93 ? -11.029 -9.769 7.431 1.00 96.69 93 THR A CA 1
ATOM 705 C C . THR A 1 93 ? -12.521 -9.748 7.102 1.00 96.69 93 THR A C 1
ATOM 707 O O . THR A 1 93 ? -12.987 -10.529 6.266 1.00 96.69 93 THR A O 1
ATOM 710 N N . ALA A 1 94 ? -13.280 -8.846 7.727 1.00 97.25 94 ALA A N 1
ATOM 711 C CA . ALA A 1 94 ? -14.700 -8.673 7.443 1.00 97.25 94 ALA A CA 1
ATOM 712 C C . ALA A 1 94 ? -14.933 -8.186 6.003 1.00 97.25 94 ALA A C 1
ATOM 714 O O . ALA A 1 94 ? -15.794 -8.724 5.302 1.00 97.25 94 ALA A O 1
ATOM 715 N N . HIS A 1 95 ? -14.138 -7.218 5.538 1.00 97.38 95 HIS A N 1
ATOM 716 C CA . HIS A 1 95 ? -14.229 -6.707 4.173 1.00 97.38 95 HIS A CA 1
ATOM 717 C C . HIS A 1 95 ? -13.899 -7.788 3.132 1.00 97.38 95 HIS A C 1
ATOM 719 O O . HIS A 1 95 ? -14.641 -7.963 2.163 1.00 97.38 95 HIS A O 1
ATOM 725 N N . L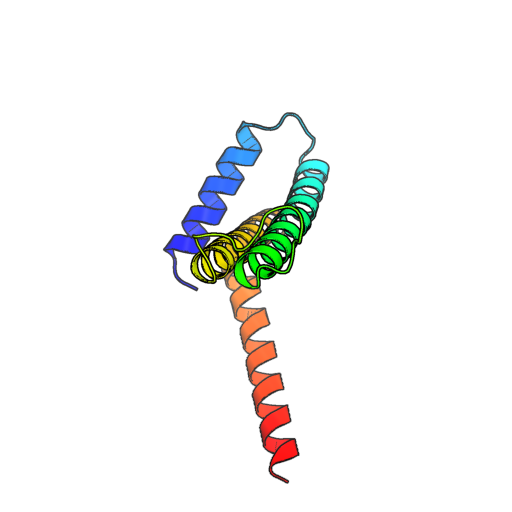EU A 1 96 ? -12.832 -8.562 3.363 1.00 97.12 96 LEU A N 1
ATOM 726 C CA . LEU A 1 96 ? -12.423 -9.666 2.498 1.00 97.12 96 LEU A CA 1
ATOM 727 C C . LEU A 1 96 ? -13.517 -10.732 2.385 1.00 97.12 96 LEU A C 1
ATOM 729 O O . LEU A 1 96 ? -13.812 -11.175 1.279 1.00 97.12 96 LEU A O 1
ATOM 733 N N . ARG A 1 97 ? -14.171 -11.101 3.495 1.00 97.94 97 ARG A N 1
ATOM 734 C CA . ARG A 1 97 ? -15.303 -12.043 3.473 1.00 97.94 97 ARG A CA 1
ATOM 735 C C . ARG A 1 97 ? -16.408 -11.575 2.524 1.00 97.94 97 ARG A C 1
ATOM 737 O O . ARG A 1 97 ? -16.855 -12.350 1.683 1.00 97.94 97 ARG A O 1
ATOM 744 N N . GLY A 1 98 ? -16.786 -10.299 2.605 1.00 97.94 98 GLY A N 1
ATOM 745 C CA . GLY A 1 98 ? -17.796 -9.723 1.716 1.00 97.94 98 GLY A CA 1
ATOM 746 C C . GLY A 1 98 ? -17.376 -9.717 0.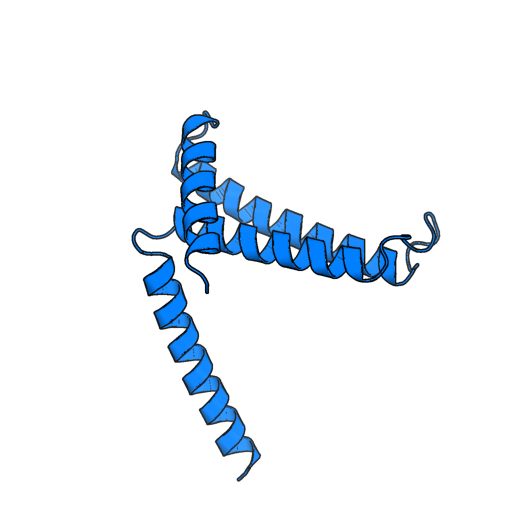241 1.00 97.94 98 GLY A C 1
ATOM 747 O O . GLY A 1 98 ? -18.217 -9.903 -0.638 1.00 97.94 98 GLY A O 1
ATOM 748 N N . LEU A 1 99 ? -16.087 -9.533 -0.063 1.00 97.81 99 LEU A N 1
ATOM 749 C CA . LEU A 1 99 ? -15.572 -9.660 -1.432 1.00 97.81 99 LEU A CA 1
ATOM 750 C C . LEU A 1 99 ? -15.621 -11.108 -1.932 1.00 97.81 99 LEU A C 1
ATOM 752 O O . LEU A 1 99 ? -16.039 -11.334 -3.066 1.00 97.81 99 LEU A O 1
ATOM 756 N N . THR A 1 100 ? -15.267 -12.079 -1.089 1.00 97.62 100 THR A N 1
ATOM 757 C CA . THR A 1 100 ? -15.333 -13.510 -1.423 1.00 97.62 100 THR A CA 1
ATOM 758 C C . THR A 1 100 ? -16.759 -13.950 -1.750 1.00 97.62 100 THR A C 1
ATOM 760 O O . THR A 1 100 ? -16.984 -14.617 -2.757 1.00 97.62 100 THR A O 1
ATOM 763 N N . GLU A 1 101 ? -17.740 -13.535 -0.948 1.00 97.31 101 GLU A N 1
ATOM 764 C CA . GLU A 1 101 ? -19.157 -13.832 -1.199 1.00 97.31 101 GLU A CA 1
ATOM 765 C C . GLU A 1 101 ? -19.634 -13.244 -2.537 1.00 97.31 101 GLU A C 1
ATOM 767 O O . GLU A 1 101 ? -20.313 -13.917 -3.316 1.00 97.31 101 GLU A O 1
ATOM 772 N N . ARG A 1 102 ? -19.235 -12.002 -2.846 1.00 96.19 102 ARG A N 1
ATOM 773 C CA . ARG A 1 102 ? -19.553 -11.357 -4.131 1.00 96.19 102 ARG A CA 1
ATOM 774 C C . ARG A 1 102 ? -18.908 -12.074 -5.310 1.00 96.19 102 ARG A C 1
ATOM 776 O O . ARG A 1 102 ? -19.557 -12.225 -6.341 1.00 96.19 102 ARG A O 1
ATOM 783 N N . LEU A 1 103 ? -17.657 -12.506 -5.166 1.00 96.38 103 LEU A N 1
ATOM 784 C CA . LEU A 1 103 ? -16.948 -13.236 -6.211 1.00 96.38 103 LEU A CA 1
ATOM 785 C C . LEU A 1 103 ? -17.658 -14.559 -6.531 1.00 96.38 103 LEU A C 1
ATOM 787 O O . LEU A 1 103 ? -17.983 -14.805 -7.690 1.00 96.38 103 LEU A O 1
ATOM 791 N N . ALA A 1 104 ? -18.020 -15.337 -5.508 1.00 95.56 104 ALA A N 1
ATOM 792 C CA . ALA A 1 104 ? -18.778 -16.579 -5.679 1.00 95.56 104 ALA A CA 1
ATOM 793 C C . ALA A 1 104 ? -20.149 -16.348 -6.358 1.00 95.56 104 ALA A C 1
ATOM 795 O O . ALA A 1 104 ? -20.598 -17.127 -7.207 1.00 95.56 104 ALA A O 1
ATOM 796 N N . ALA A 1 105 ? -20.821 -15.238 -6.037 1.00 94.69 105 ALA A N 1
ATOM 797 C CA . ALA A 1 105 ? -22.075 -14.863 -6.688 1.00 94.69 105 ALA A CA 1
ATOM 798 C C . ALA A 1 105 ? -21.896 -14.499 -8.178 1.00 94.69 105 ALA A C 1
ATOM 800 O O . ALA A 1 105 ? -22.791 -14.747 -8.984 1.00 94.69 105 ALA A O 1
ATOM 801 N N . LEU A 1 106 ? -20.759 -13.919 -8.574 1.00 94.06 106 LEU A N 1
ATOM 802 C CA . LEU A 1 106 ? -20.462 -13.636 -9.983 1.00 94.06 106 LEU A CA 1
ATOM 803 C C . LEU A 1 106 ? -20.191 -14.919 -10.776 1.00 94.06 106 LEU A C 1
ATOM 805 O O . LEU A 1 106 ? -20.704 -15.065 -11.883 1.00 94.06 106 LEU A O 1
ATOM 809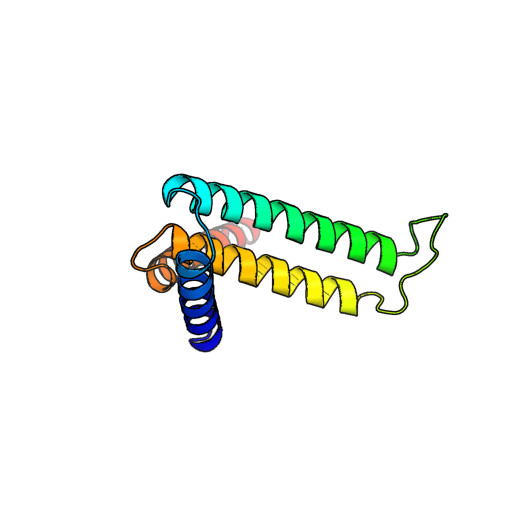 N N . GLU A 1 107 ? -19.448 -15.861 -10.199 1.00 91.44 107 GLU A N 1
ATOM 810 C CA . GLU A 1 107 ? -19.140 -17.150 -10.833 1.00 91.44 107 GLU A CA 1
ATOM 811 C C . GLU A 1 107 ? -20.405 -17.979 -11.085 1.00 91.44 107 GLU A C 1
ATOM 813 O O . GLU A 1 107 ? -20.616 -18.482 -12.188 1.00 91.44 107 GLU A O 1
ATOM 818 N N . SER A 1 108 ? -21.306 -18.044 -10.101 1.00 86.62 108 SER A N 1
ATOM 819 C CA . SER A 1 108 ? -22.594 -18.741 -10.247 1.00 86.62 108 SER A CA 1
ATOM 820 C C . SER A 1 108 ? -23.527 -18.112 -11.290 1.00 86.62 108 SER A C 1
ATOM 822 O O . SER A 1 108 ? -24.330 -18.822 -11.889 1.00 86.62 108 SER A O 1
ATOM 824 N N . ARG A 1 109 ? -23.408 -16.803 -11.555 1.00 84.19 109 ARG A N 1
ATOM 825 C CA . ARG A 1 109 ? -24.162 -16.106 -12.613 1.00 84.19 109 ARG A CA 1
ATOM 826 C C . ARG A 1 109 ? -23.568 -16.281 -14.008 1.00 84.19 109 ARG A C 1
ATOM 828 O O . ARG A 1 109 ? -24.310 -16.168 -14.970 1.00 84.19 109 ARG A O 1
ATOM 835 N N . GLY A 1 110 ? -22.257 -16.489 -14.123 1.00 73.56 110 GLY A N 1
ATOM 836 C CA . GLY A 1 110 ? -21.598 -16.770 -15.404 1.00 73.56 110 GLY A CA 1
ATOM 837 C C . GLY A 1 110 ? -21.722 -18.231 -15.847 1.00 73.56 110 GLY A C 1
ATOM 838 O O . GLY A 1 110 ? -21.524 -18.531 -17.020 1.00 73.56 110 GLY A O 1
ATOM 839 N N . ALA A 1 111 ? -22.042 -19.129 -14.913 1.00 63.91 111 ALA A N 1
ATOM 840 C CA . ALA A 1 111 ? -22.266 -20.552 -15.162 1.00 63.91 111 ALA A CA 1
ATOM 841 C C . ALA A 1 111 ? -23.726 -20.910 -15.522 1.00 63.91 111 ALA A C 1
ATOM 843 O O . ALA A 1 111 ? -23.994 -22.072 -15.833 1.00 63.91 111 ALA A O 1
ATOM 844 N N . ALA A 1 112 ? -24.650 -19.945 -15.451 1.00 52.97 112 ALA A N 1
ATOM 845 C CA . ALA A 1 112 ? -26.075 -20.083 -15.770 1.00 52.97 112 ALA A CA 1
ATOM 846 C C . ALA A 1 112 ? -26.407 -19.407 -17.106 1.00 52.97 112 ALA A C 1
ATOM 848 O O . ALA A 1 112 ? -27.265 -19.956 -17.833 1.00 52.97 112 ALA A O 1
#

Organism: NCBI:txid2567942

Foldseek 3Di:
DDPVLLVVLVVVLVVLVVPDPDDLVVSLVVLVVVLVVLVVQLVVLQCQLVLVPPVPGHDPCRCVSNVVSVVVSVSSVSNSLVSVDPCSPVVVVVVVVVVVVVVVVVVVVVVD